Protein AF-A0A9X7T6H6-F1 (afdb_monomer)

Secondary structure (DSSP, 8-state):
---HHHHHHHHTT-EEEEEETTS-EEEEEE-S---TTS-SEEEEEEEEEETTTTEEEEEEEEEEEEEGGGEEEEEEEES--GGGTS----S---HHHHHHHHHHHH--

pLDDT: mean 72.73, std 12.91, range [46.09, 95.44]

Mean predicted aligned error: 10.37 Å

Solvent-accessible surface area (backbone atoms only — not comparable to full-atom values): 6449 Å² total; per-residue (Å²): 132,85,58,68,72,64,50,50,78,74,37,62,37,13,27,30,40,37,31,32,77,84,68,52,71,50,72,29,29,30,52,97,57,76,48,83,89,57,72,69,40,48,37,30,41,43,57,46,61,37,77,91,77,34,36,64,75,39,91,70,57,51,80,45,81,41,56,50,92,44,54,72,46,77,43,82,75,31,72,43,39,40,89,73,78,43,76,64,46,80,67,90,64,54,75,65,56,48,50,64,66,43,45,84,72,65,80,113

Structure (mmCIF, N/CA/C/O backbone):
data_AF-A0A9X7T6H6-F1
#
_entry.id   AF-A0A9X7T6H6-F1
#
loop_
_atom_site.group_PDB
_atom_site.id
_atom_site.type_symbol
_atom_site.label_atom_id
_atom_site.label_alt_id
_atom_site.label_comp_id
_atom_site.label_asym_id
_atom_site.label_entity_id
_atom_site.label_seq_id
_atom_site.pdbx_PDB_ins_code
_atom_site.Cartn_x
_atom_site.Cartn_y
_atom_site.Cartn_z
_atom_site.occupancy
_atom_site.B_iso_or_equiv
_atom_site.auth_seq_id
_atom_site.auth_comp_id
_atom_site.auth_asym_id
_atom_site.auth_atom_id
_atom_site.pdbx_PDB_model_num
ATOM 1 N N . MET A 1 1 ? -7.973 9.909 14.447 1.00 52.56 1 MET A N 1
ATOM 2 C CA . MET A 1 1 ? -8.467 9.401 13.146 1.00 52.56 1 MET A CA 1
ATOM 3 C C . MET A 1 1 ? -7.509 9.869 12.073 1.00 52.56 1 MET A C 1
ATOM 5 O O . MET A 1 1 ? -7.220 11.057 12.050 1.00 52.56 1 MET A O 1
ATOM 9 N N . ILE A 1 2 ? -7.000 8.972 11.228 1.00 56.72 2 ILE A N 1
ATOM 10 C CA . ILE A 1 2 ? -6.159 9.366 10.092 1.00 56.72 2 ILE A CA 1
ATOM 11 C C . ILE A 1 2 ? -7.072 9.925 8.999 1.00 56.72 2 ILE A C 1
ATOM 13 O O . ILE A 1 2 ? -8.074 9.301 8.642 1.00 56.72 2 ILE A O 1
ATOM 17 N N . GLU A 1 3 ? -6.762 11.112 8.485 1.00 59.03 3 GLU A N 1
ATOM 18 C CA . GLU A 1 3 ? -7.578 11.718 7.439 1.00 59.03 3 GLU A CA 1
ATOM 19 C C . GLU A 1 3 ? -7.329 11.042 6.079 1.00 59.03 3 GLU A C 1
ATOM 21 O O . GLU A 1 3 ? -6.178 10.963 5.645 1.00 59.03 3 GLU A O 1
ATOM 26 N N . PRO A 1 4 ? -8.383 10.604 5.365 1.00 55.75 4 PRO A N 1
ATOM 27 C CA . PRO A 1 4 ? -8.289 9.939 4.061 1.00 55.75 4 PRO A CA 1
ATOM 28 C C . PRO A 1 4 ? -7.425 1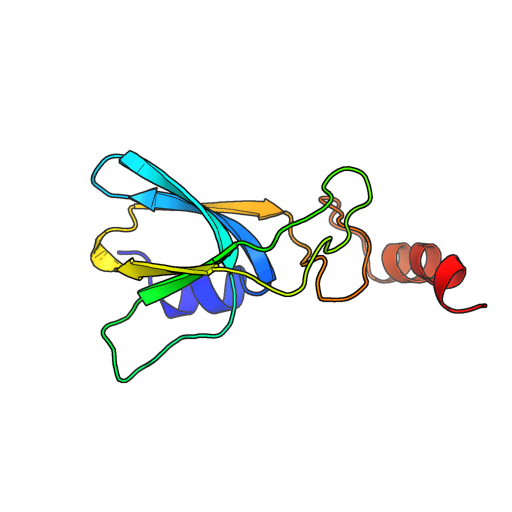0.665 3.026 1.00 55.75 4 PRO A C 1
ATOM 30 O O . PRO A 1 4 ? -6.576 10.053 2.385 1.00 55.75 4 PRO A O 1
ATOM 33 N N . GLN A 1 5 ? -7.625 11.980 2.909 1.00 55.22 5 GLN A N 1
ATOM 34 C CA . GLN A 1 5 ? -6.924 12.838 1.951 1.00 55.22 5 GLN A CA 1
ATOM 35 C C . GLN A 1 5 ? -5.426 12.932 2.273 1.00 55.22 5 GLN A C 1
ATOM 37 O O . GLN A 1 5 ? -4.607 13.104 1.374 1.00 55.22 5 GLN A O 1
ATOM 42 N N . SER A 1 6 ? -5.056 12.754 3.549 1.00 61.59 6 SER A N 1
ATOM 43 C CA . SER A 1 6 ? -3.659 12.750 3.980 1.00 61.59 6 SER A CA 1
ATOM 44 C C . SER A 1 6 ? -2.922 11.468 3.589 1.00 61.59 6 SER A C 1
ATOM 46 O O . SER A 1 6 ? -1.720 11.527 3.356 1.00 61.59 6 SER A O 1
ATOM 48 N N . ILE A 1 7 ? -3.617 10.326 3.494 1.00 66.88 7 ILE A N 1
ATOM 49 C CA . ILE A 1 7 ? -3.004 9.060 3.070 1.00 66.88 7 ILE A CA 1
ATOM 50 C C . ILE A 1 7 ? -2.814 9.071 1.552 1.00 66.88 7 ILE A C 1
ATOM 52 O O . ILE A 1 7 ? -1.727 8.764 1.073 1.00 66.88 7 ILE A O 1
ATOM 56 N N . GLU A 1 8 ? -3.841 9.471 0.801 1.00 64.38 8 GLU A N 1
ATOM 57 C CA . GLU A 1 8 ? -3.833 9.489 -0.667 1.00 64.38 8 GLU A CA 1
ATOM 58 C C . GLU A 1 8 ? -2.691 10.343 -1.230 1.00 64.38 8 GLU A C 1
ATOM 60 O O . GLU A 1 8 ? -1.814 9.824 -1.920 1.00 64.38 8 GLU A O 1
ATOM 65 N N . GLY A 1 9 ? -2.629 11.625 -0.854 1.00 66.06 9 GLY A N 1
ATOM 66 C CA . GLY A 1 9 ? -1.598 12.530 -1.368 1.00 66.06 9 GLY A CA 1
ATOM 67 C C . GLY A 1 9 ? -0.171 12.132 -0.977 1.00 66.06 9 GLY A C 1
ATOM 68 O O . GLY A 1 9 ? 0.775 12.492 -1.671 1.00 66.06 9 GLY A O 1
ATOM 69 N N . LYS A 1 10 ? 0.002 11.380 0.118 1.00 72.56 10 LYS A N 1
ATOM 70 C CA . LYS A 1 10 ? 1.326 10.970 0.612 1.00 72.56 10 LYS A CA 1
ATOM 71 C C . LYS A 1 10 ? 1.799 9.635 0.066 1.00 72.56 10 LYS A C 1
ATOM 73 O O . LYS A 1 10 ? 3.003 9.397 0.074 1.00 72.56 10 LYS A O 1
ATOM 78 N N . THR A 1 11 ? 0.878 8.765 -0.345 1.00 75.94 11 THR A N 1
ATOM 79 C CA . THR A 1 11 ? 1.206 7.367 -0.639 1.00 75.94 11 THR A CA 1
ATOM 80 C C . THR A 1 11 ? 0.943 6.954 -2.074 1.00 75.94 11 THR A C 1
ATOM 82 O O . THR A 1 11 ? 1.328 5.841 -2.408 1.00 75.94 11 THR A O 1
ATOM 85 N N . LEU A 1 12 ? 0.349 7.804 -2.923 1.00 78.50 12 LEU A N 1
ATOM 86 C CA . LEU A 1 12 ? 0.009 7.467 -4.309 1.00 78.50 12 LEU A CA 1
ATOM 87 C C . LEU A 1 12 ? 1.166 6.795 -5.068 1.00 78.50 12 LEU A C 1
ATOM 89 O O . LEU A 1 12 ? 2.266 7.340 -5.159 1.00 78.50 12 LEU A O 1
ATOM 93 N N . GLY A 1 13 ? 0.907 5.610 -5.628 1.00 76.75 13 GLY A N 1
ATOM 94 C CA . GLY A 1 13 ? 1.884 4.824 -6.383 1.00 76.75 13 GLY A CA 1
ATOM 95 C C . GLY A 1 13 ? 2.949 4.143 -5.520 1.00 76.75 13 GLY A C 1
ATOM 96 O O . GLY A 1 13 ? 3.754 3.372 -6.033 1.00 76.75 13 GLY A O 1
ATOM 97 N N . GLN A 1 14 ? 2.958 4.377 -4.211 1.00 81.00 14 GLN A N 1
ATOM 98 C CA . GLN A 1 14 ? 3.866 3.719 -3.284 1.00 81.00 14 GLN A CA 1
ATOM 99 C C . GLN A 1 14 ? 3.321 2.349 -2.894 1.00 81.00 14 GLN A C 1
ATOM 101 O O . GLN A 1 14 ? 2.106 2.141 -2.794 1.00 81.00 14 GLN A O 1
ATOM 106 N N . ARG A 1 15 ? 4.232 1.412 -2.623 1.00 84.06 15 ARG A N 1
ATOM 107 C CA . ARG A 1 15 ? 3.880 0.156 -1.969 1.00 84.06 15 ARG A CA 1
ATOM 108 C C . ARG A 1 15 ? 3.785 0.412 -0.479 1.00 84.06 15 ARG A C 1
ATOM 110 O O . ARG A 1 15 ? 4.770 0.817 0.142 1.00 84.06 15 ARG A O 1
ATOM 117 N N . VAL A 1 16 ? 2.625 0.128 0.088 1.00 86.12 16 VAL A N 1
ATOM 118 C CA . VAL A 1 16 ? 2.347 0.336 1.506 1.00 86.12 16 VAL A CA 1
ATOM 119 C C . VAL A 1 16 ? 1.949 -0.966 2.181 1.00 86.12 16 VAL A C 1
ATOM 121 O O . VAL A 1 16 ? 1.409 -1.862 1.532 1.00 86.12 16 VAL A O 1
ATOM 124 N N . ARG A 1 17 ? 2.179 -1.039 3.491 1.00 90.62 17 ARG A N 1
ATOM 125 C CA . ARG A 1 17 ? 1.515 -1.968 4.402 1.00 90.62 17 ARG A CA 1
ATOM 126 C C . ARG A 1 17 ? 0.439 -1.211 5.157 1.00 90.62 17 ARG A C 1
ATOM 128 O O . ARG A 1 17 ? 0.698 -0.153 5.721 1.00 90.62 17 ARG A O 1
ATOM 135 N N . ILE A 1 18 ? -0.767 -1.753 5.163 1.00 89.31 18 ILE A N 1
ATOM 136 C CA . ILE A 1 18 ? -1.901 -1.239 5.922 1.00 89.31 18 ILE A CA 1
ATOM 137 C C . ILE A 1 18 ? -2.192 -2.231 7.031 1.00 89.31 18 ILE A C 1
ATOM 139 O O . ILE A 1 18 ? -2.387 -3.408 6.738 1.00 89.31 18 ILE A O 1
ATOM 143 N N . THR A 1 19 ? -2.290 -1.743 8.260 1.00 92.50 19 THR A N 1
ATOM 144 C CA . THR A 1 19 ? -2.742 -2.521 9.417 1.00 92.50 19 THR A CA 1
ATOM 145 C C . THR A 1 19 ? -4.152 -2.086 9.790 1.00 92.50 19 THR A C 1
ATOM 147 O O . THR A 1 19 ? -4.475 -0.890 9.769 1.00 92.50 19 THR A O 1
ATOM 150 N N . LEU A 1 20 ? -5.009 -3.064 10.077 1.00 92.88 20 LEU A N 1
ATOM 151 C CA . LEU A 1 20 ? -6.384 -2.846 10.505 1.00 92.88 20 LEU A CA 1
ATOM 152 C C . LEU A 1 20 ? -6.543 -2.905 12.033 1.00 92.88 20 LEU A C 1
ATOM 154 O O . LEU A 1 20 ? -5.607 -3.204 12.772 1.00 92.88 20 LEU A O 1
ATOM 158 N N . ASP A 1 21 ? -7.750 -2.599 12.501 1.00 93.56 21 ASP A N 1
ATOM 159 C CA . ASP A 1 21 ? -8.183 -2.688 13.899 1.00 93.56 21 ASP A CA 1
ATOM 160 C C . ASP A 1 21 ? -8.228 -4.122 14.443 1.00 93.56 21 ASP A C 1
ATOM 162 O O . ASP A 1 21 ? -8.071 -4.321 15.643 1.00 93.56 21 ASP A O 1
ATOM 166 N N . ASP A 1 22 ? -8.387 -5.109 13.563 1.00 95.06 22 ASP A N 1
ATOM 167 C CA . ASP A 1 22 ? -8.286 -6.543 13.852 1.00 95.06 22 ASP A CA 1
ATOM 168 C C . ASP A 1 22 ? -6.866 -7.105 13.642 1.00 95.06 22 ASP A C 1
ATOM 170 O O . ASP A 1 22 ? -6.699 -8.310 13.474 1.00 95.06 22 ASP A O 1
ATOM 174 N N . GLU A 1 23 ? -5.851 -6.231 13.604 1.00 93.38 23 GLU A N 1
ATOM 175 C CA . GLU A 1 23 ? -4.431 -6.539 13.356 1.00 93.38 23 GLU A CA 1
ATOM 176 C C . GLU A 1 23 ? -4.130 -7.156 11.980 1.00 93.38 23 GLU A C 1
ATOM 178 O O . GLU A 1 23 ? -2.972 -7.415 11.642 1.00 93.38 23 GLU A O 1
ATOM 183 N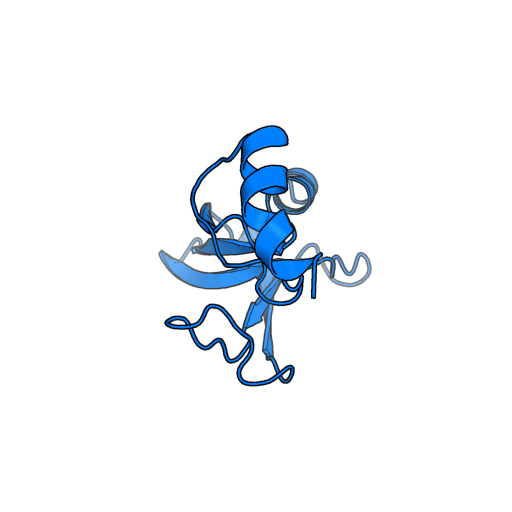 N . LYS A 1 24 ? -5.143 -7.346 11.127 1.00 95.44 24 LYS A N 1
ATOM 184 C CA . LYS A 1 24 ? -4.935 -7.864 9.781 1.00 95.44 24 LYS A CA 1
ATOM 185 C C . LYS A 1 24 ? -4.151 -6.862 8.948 1.00 95.44 24 LYS A C 1
ATOM 187 O O . LYS A 1 24 ? -4.477 -5.673 8.906 1.00 95.44 24 LYS A O 1
ATOM 192 N N . THR A 1 25 ? -3.160 -7.362 8.218 1.00 94.06 25 THR A N 1
ATOM 193 C CA . THR A 1 25 ? -2.342 -6.545 7.327 1.00 94.06 25 THR A CA 1
ATOM 194 C C . THR A 1 25 ? -2.652 -6.802 5.858 1.00 94.06 25 THR A C 1
ATOM 196 O O . THR A 1 25 ? -3.035 -7.902 5.451 1.00 94.06 25 THR A O 1
ATOM 199 N N . TYR A 1 26 ? -2.492 -5.757 5.052 1.00 90.31 26 TYR A N 1
ATOM 200 C CA . TYR A 1 26 ? -2.539 -5.826 3.598 1.00 90.31 26 TYR A CA 1
ATOM 201 C C . TYR A 1 26 ? -1.358 -5.058 3.031 1.00 90.31 26 TYR A C 1
ATOM 203 O O . TYR A 1 26 ? -1.093 -3.934 3.452 1.00 90.31 26 TYR A O 1
ATOM 211 N N . GLU A 1 27 ? -0.680 -5.639 2.050 1.00 88.50 27 GLU A N 1
ATOM 212 C CA . GLU A 1 27 ? 0.375 -4.959 1.309 1.00 88.50 27 GLU A CA 1
ATOM 213 C C . GLU A 1 27 ? -0.015 -4.818 -0.146 1.00 88.50 27 GLU A C 1
ATOM 215 O O . GLU A 1 27 ? -0.530 -5.764 -0.728 1.00 88.50 27 GLU A O 1
ATOM 220 N N . GLY A 1 28 ? 0.257 -3.662 -0.739 1.00 85.62 28 GLY A N 1
ATOM 221 C CA . GLY A 1 28 ? -0.014 -3.421 -2.148 1.00 85.62 28 GLY A CA 1
ATOM 222 C C . GLY A 1 28 ? 0.388 -2.020 -2.571 1.00 85.62 28 GLY A C 1
ATOM 223 O O . GLY A 1 28 ? 0.833 -1.214 -1.753 1.00 85.62 28 GLY A O 1
ATOM 224 N N . LEU A 1 29 ? 0.235 -1.734 -3.858 1.00 83.19 29 LEU A N 1
ATOM 225 C CA . LEU A 1 29 ? 0.445 -0.395 -4.399 1.00 83.19 29 LEU A CA 1
ATOM 226 C C . LEU A 1 29 ? -0.830 0.419 -4.215 1.00 83.19 29 LEU A C 1
ATOM 228 O O . LEU A 1 29 ? -1.917 -0.053 -4.549 1.00 83.19 29 LEU A O 1
ATOM 232 N N . THR A 1 30 ? -0.716 1.632 -3.690 1.00 81.00 30 THR A N 1
ATOM 233 C CA . THR A 1 30 ? -1.866 2.539 -3.668 1.00 81.00 30 THR A CA 1
ATOM 234 C C . THR A 1 30 ? -2.062 3.152 -5.056 1.00 81.00 30 THR A C 1
ATOM 236 O O . THR A 1 30 ? -1.099 3.417 -5.783 1.00 81.00 30 THR A O 1
ATOM 239 N N . ASP A 1 31 ? -3.312 3.394 -5.430 1.00 73.69 31 ASP A N 1
ATOM 240 C CA . ASP A 1 31 ? -3.651 4.107 -6.662 1.00 73.69 31 ASP A CA 1
ATOM 241 C C . ASP A 1 31 ? -4.867 5.013 -6.430 1.00 73.69 31 ASP A C 1
ATOM 243 O O . ASP A 1 31 ? -5.645 4.823 -5.486 1.00 73.69 31 ASP A O 1
ATOM 247 N N . ASN A 1 32 ? -5.051 5.976 -7.331 1.00 62.47 32 ASN A N 1
ATOM 248 C CA . ASN A 1 32 ? -6.135 6.950 -7.337 1.00 62.47 32 ASN A CA 1
ATOM 249 C C . ASN A 1 32 ? -7.466 6.285 -7.707 1.00 62.47 32 ASN A C 1
ATOM 251 O O . ASN A 1 32 ? -7.992 6.444 -8.805 1.00 62.47 32 ASN A O 1
ATOM 255 N N . THR A 1 33 ? -8.062 5.541 -6.783 1.00 56.59 33 THR A N 1
ATOM 256 C CA . THR A 1 33 ? -9.474 5.142 -6.892 1.00 56.59 33 THR A CA 1
ATOM 257 C C . THR A 1 33 ? -10.235 5.520 -5.631 1.00 56.59 33 THR A C 1
ATOM 259 O O . THR A 1 33 ? -10.907 4.713 -4.986 1.00 56.59 33 THR A O 1
ATOM 262 N N . PHE A 1 34 ? -10.181 6.812 -5.301 1.00 51.19 34 PHE A N 1
ATOM 263 C CA . PHE A 1 34 ? -11.114 7.422 -4.367 1.00 51.19 34 PHE A CA 1
ATOM 264 C C . PHE A 1 34 ? -12.493 7.533 -5.026 1.00 51.19 34 PHE A C 1
ATOM 266 O O . PHE A 1 34 ? -12.840 8.521 -5.670 1.00 51.19 34 PHE A O 1
ATOM 273 N N . ASN A 1 35 ? -13.316 6.494 -4.891 1.00 50.38 35 ASN A N 1
ATOM 274 C CA . ASN A 1 35 ? -14.706 6.585 -5.319 1.00 50.38 35 ASN A CA 1
ATOM 275 C C . ASN A 1 35 ? -15.525 7.289 -4.225 1.00 50.38 35 ASN A C 1
ATOM 277 O O . ASN A 1 35 ? -15.981 6.673 -3.258 1.00 50.38 35 ASN A O 1
ATOM 281 N N . SER A 1 36 ? -15.724 8.5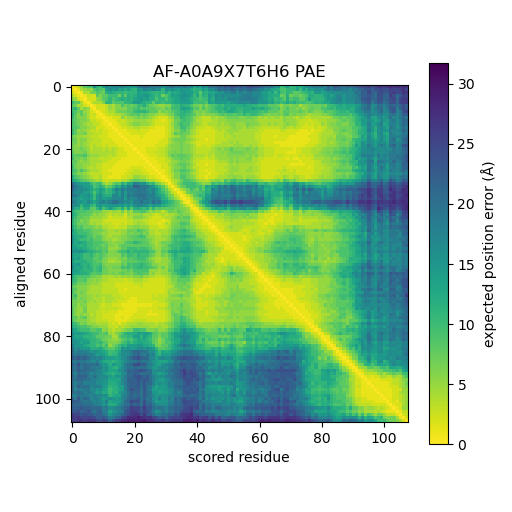96 -4.401 1.00 46.09 36 SER A N 1
ATOM 282 C CA . SER A 1 36 ? -16.538 9.454 -3.529 1.00 46.09 36 SER A CA 1
ATOM 283 C C . SER A 1 36 ? -17.994 8.986 -3.389 1.00 46.09 36 SER A C 1
ATOM 285 O O . SER A 1 36 ? -18.624 9.276 -2.373 1.00 46.09 36 SER A O 1
ATOM 287 N N . LYS A 1 37 ? -18.518 8.197 -4.340 1.00 51.72 37 LYS A N 1
ATOM 288 C CA . LYS A 1 37 ? -19.859 7.589 -4.255 1.00 51.72 37 LYS A CA 1
ATOM 289 C C . LYS A 1 37 ? -19.902 6.359 -3.342 1.00 51.72 37 LYS A C 1
ATOM 291 O O . LYS A 1 37 ? -20.971 5.986 -2.870 1.00 51.72 37 LYS A O 1
ATOM 296 N N . THR A 1 38 ? -18.763 5.731 -3.045 1.00 52.38 38 THR A N 1
ATOM 297 C CA . THR A 1 38 ? -18.687 4.516 -2.224 1.00 52.38 38 THR A CA 1
ATOM 298 C C . THR A 1 38 ? -17.793 4.733 -1.007 1.00 52.38 38 THR A C 1
ATOM 300 O O . THR A 1 38 ? -16.636 4.335 -1.018 1.00 52.38 38 THR A O 1
ATOM 303 N N . LYS A 1 39 ? -18.340 5.326 0.064 1.00 58.28 39 LYS A N 1
ATOM 304 C CA . LYS A 1 39 ? -17.820 5.253 1.449 1.00 58.28 39 LYS A CA 1
ATOM 305 C C . LYS A 1 39 ? -16.278 5.215 1.563 1.00 58.28 39 LYS A C 1
ATOM 307 O O . LYS A 1 39 ? -15.759 4.125 1.734 1.00 58.28 39 LYS A O 1
ATOM 312 N N . LYS A 1 40 ? -15.571 6.355 1.520 1.00 70.06 40 LYS A N 1
ATOM 313 C CA . LYS A 1 40 ? -14.146 6.553 1.916 1.00 70.06 40 LYS A CA 1
ATOM 314 C C . LYS A 1 40 ? -13.328 5.243 2.101 1.00 70.06 40 LYS A C 1
ATOM 316 O O . LYS A 1 40 ? -13.195 4.753 3.229 1.00 70.06 40 LYS A O 1
ATOM 321 N N . LYS A 1 41 ? -12.819 4.659 1.007 1.00 75.50 41 LYS A N 1
ATOM 322 C CA . LYS A 1 41 ? -11.989 3.435 1.015 1.00 75.50 41 LYS A CA 1
ATOM 323 C C . LYS A 1 41 ? -10.593 3.720 0.474 1.00 75.50 41 LYS A C 1
ATOM 325 O O . LYS A 1 41 ? -10.450 4.553 -0.413 1.00 75.50 41 LYS A O 1
ATOM 330 N N . LEU A 1 42 ? -9.607 2.986 0.977 1.00 75.44 42 LEU A N 1
ATOM 331 C CA . LEU A 1 42 ? -8.286 2.873 0.367 1.00 75.44 42 LEU A CA 1
ATOM 332 C C . LEU A 1 42 ? -8.302 1.689 -0.600 1.00 75.44 42 LEU A C 1
ATOM 334 O O . LEU A 1 42 ? -8.805 0.619 -0.246 1.00 75.44 42 LEU A O 1
ATOM 338 N N . VAL A 1 43 ? -7.798 1.895 -1.813 1.00 79.56 43 VAL A N 1
ATOM 339 C CA . VAL A 1 43 ? -7.674 0.838 -2.817 1.00 79.56 43 VAL A CA 1
ATOM 340 C C . VAL A 1 43 ? -6.214 0.437 -2.921 1.00 79.56 43 VAL A C 1
ATOM 342 O O . VAL A 1 43 ? -5.353 1.283 -3.161 1.00 79.56 43 VAL A O 1
ATOM 345 N N . LEU A 1 44 ? -5.952 -0.853 -2.727 1.00 83.44 44 LEU A N 1
ATOM 346 C CA . LEU A 1 44 ? -4.664 -1.456 -3.034 1.00 83.44 44 LEU A CA 1
ATOM 347 C C . LEU A 1 44 ? -4.758 -2.252 -4.328 1.00 83.44 44 LEU A C 1
ATOM 349 O O . LEU A 1 44 ? -5.663 -3.071 -4.489 1.00 83.44 44 LEU A O 1
ATOM 353 N N . PHE A 1 45 ? -3.782 -2.045 -5.200 1.00 80.81 45 PHE A N 1
ATOM 354 C CA . PHE A 1 45 ? -3.556 -2.835 -6.395 1.00 80.81 45 PHE A CA 1
ATOM 355 C C . PHE A 1 45 ? -2.488 -3.876 -6.102 1.00 80.81 45 PHE A C 1
ATOM 357 O O . PHE A 1 45 ? -1.367 -3.550 -5.695 1.00 80.81 45 PHE A O 1
ATOM 364 N N . LEU A 1 46 ? -2.848 -5.134 -6.327 1.00 82.00 46 LEU A N 1
ATOM 365 C CA . LEU A 1 46 ? -1.913 -6.247 -6.322 1.00 82.00 46 LEU A CA 1
ATOM 366 C C . LEU A 1 46 ? -1.655 -6.641 -7.765 1.00 82.00 46 LEU A C 1
ATOM 368 O O . LEU A 1 46 ? -2.496 -7.281 -8.397 1.00 82.00 46 LEU A O 1
ATOM 372 N N . TYR A 1 47 ? -0.511 -6.215 -8.281 1.00 76.06 47 TYR A N 1
ATOM 373 C CA . TYR A 1 47 ? -0.008 -6.676 -9.565 1.00 76.06 47 TYR A CA 1
ATOM 374 C C . TYR A 1 47 ? 0.873 -7.906 -9.367 1.00 76.06 47 TYR A C 1
ATOM 376 O O . TYR A 1 47 ? 1.507 -8.062 -8.322 1.00 76.06 47 TYR A O 1
ATOM 384 N N . ASP A 1 48 ? 0.953 -8.741 -10.398 1.00 76.50 48 ASP A N 1
ATOM 385 C CA . ASP A 1 48 ? 2.008 -9.744 -10.484 1.00 76.50 48 ASP A CA 1
ATOM 386 C C . ASP A 1 48 ? 3.322 -9.035 -10.845 1.00 76.50 48 ASP A C 1
ATOM 388 O O . ASP A 1 48 ? 3.527 -8.598 -11.983 1.00 76.50 48 ASP A O 1
ATOM 392 N N . ILE A 1 49 ? 4.176 -8.837 -9.840 1.00 76.81 49 ILE A N 1
ATOM 393 C CA . ILE A 1 49 ? 5.447 -8.120 -9.957 1.00 76.81 49 ILE A CA 1
ATOM 394 C C . ILE A 1 49 ? 6.586 -9.131 -9.888 1.00 76.81 49 ILE A C 1
ATOM 396 O O . ILE A 1 49 ? 6.661 -9.974 -8.996 1.00 76.81 49 ILE A O 1
ATOM 400 N N . ASP A 1 50 ? 7.519 -8.999 -10.820 1.00 74.62 50 ASP A N 1
ATOM 401 C CA . ASP A 1 50 ? 8.818 -9.632 -10.726 1.00 74.62 50 ASP A CA 1
ATOM 402 C C . ASP A 1 50 ? 9.705 -8.796 -9.803 1.00 74.62 50 ASP A C 1
ATOM 404 O O . ASP A 1 50 ? 10.358 -7.857 -10.253 1.00 74.62 50 ASP A O 1
ATOM 408 N N . GLU A 1 51 ? 9.686 -9.099 -8.507 1.00 72.12 51 GLU A N 1
ATOM 409 C CA . GLU A 1 51 ? 10.438 -8.351 -7.485 1.00 72.12 51 GLU A CA 1
ATOM 410 C C . GLU A 1 51 ? 11.952 -8.354 -7.737 1.00 72.12 51 GLU A C 1
ATOM 412 O O . GLU A 1 51 ? 12.643 -7.415 -7.355 1.00 72.12 51 GLU A O 1
ATOM 417 N N . GLU A 1 52 ? 12.478 -9.389 -8.398 1.00 7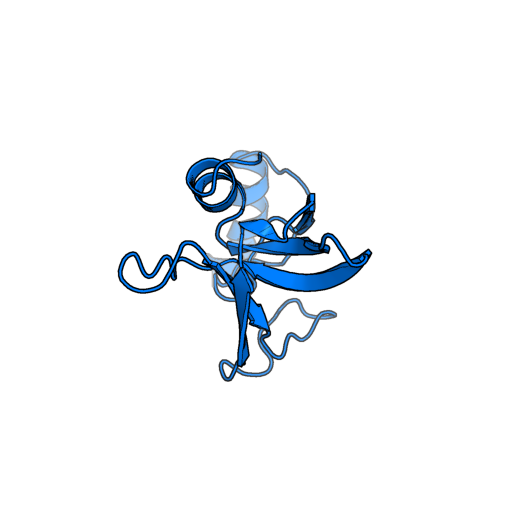2.88 52 GLU A N 1
ATOM 418 C CA . GLU A 1 52 ? 13.902 -9.486 -8.733 1.00 72.88 52 GLU A CA 1
ATOM 419 C C . GLU A 1 52 ? 14.301 -8.437 -9.780 1.00 72.88 52 GLU A C 1
ATOM 421 O O . GLU A 1 52 ? 15.314 -7.749 -9.648 1.00 72.88 52 GLU A O 1
ATOM 426 N N . HIS A 1 53 ? 13.465 -8.271 -10.806 1.00 70.56 53 HIS A N 1
ATOM 427 C CA . HIS A 1 53 ? 13.739 -7.394 -11.946 1.00 70.56 53 HIS A CA 1
ATOM 428 C C . HIS A 1 53 ? 12.965 -6.076 -11.900 1.00 70.56 53 HIS A C 1
ATOM 430 O O . HIS A 1 53 ? 13.093 -5.254 -12.808 1.00 70.56 53 HIS A O 1
ATOM 436 N N . ASN A 1 54 ? 12.170 -5.865 -10.852 1.00 65.44 54 ASN A N 1
ATOM 437 C CA . ASN A 1 54 ? 11.368 -4.672 -10.620 1.00 65.44 54 ASN A CA 1
ATOM 438 C C . ASN A 1 54 ? 10.461 -4.305 -11.803 1.00 65.44 54 ASN A C 1
ATOM 440 O O . ASN A 1 54 ? 10.340 -3.138 -12.174 1.00 65.44 54 ASN A O 1
ATOM 444 N N . LYS A 1 55 ? 9.833 -5.317 -12.406 1.00 70.19 55 LYS A N 1
ATOM 445 C CA . LYS A 1 55 ? 8.959 -5.175 -13.577 1.00 70.19 55 LYS A CA 1
ATOM 446 C C . LYS A 1 55 ? 7.626 -5.870 -13.339 1.00 70.19 55 LYS A C 1
ATOM 448 O O . LYS A 1 55 ? 7.543 -6.826 -12.575 1.00 70.19 55 LYS A O 1
ATOM 453 N N . LEU A 1 56 ? 6.585 -5.415 -14.024 1.00 73.56 56 LEU A N 1
ATOM 454 C CA . LEU A 1 56 ? 5.325 -6.150 -14.073 1.00 73.56 56 LEU A CA 1
ATOM 455 C C . LEU A 1 56 ? 5.545 -7.455 -14.853 1.00 73.56 56 LEU A C 1
ATOM 457 O O . LEU A 1 56 ? 6.050 -7.424 -15.975 1.00 73.56 56 LEU A O 1
ATOM 461 N N . ARG A 1 57 ? 5.165 -8.596 -14.268 1.00 76.50 57 ARG A N 1
ATOM 462 C CA . ARG A 1 57 ? 4.995 -9.859 -15.010 1.00 76.50 57 ARG A CA 1
ATOM 463 C C . ARG A 1 57 ? 3.698 -9.834 -15.810 1.00 76.50 57 ARG A C 1
ATOM 465 O O . ARG A 1 57 ? 3.625 -10.418 -16.885 1.00 76.50 57 ARG A O 1
ATOM 472 N N . SER A 1 58 ? 2.696 -9.127 -15.289 1.00 76.88 58 SER A N 1
ATOM 473 C CA . SER A 1 58 ? 1.390 -8.934 -15.908 1.00 76.88 58 SER A CA 1
ATOM 474 C C . SER A 1 58 ? 0.779 -7.607 -15.452 1.00 76.88 58 SER A C 1
ATOM 476 O O . SER A 1 58 ? 0.964 -7.180 -14.313 1.00 76.88 58 SER A O 1
ATOM 478 N N . ASP A 1 59 ? 0.023 -6.961 -16.338 1.00 70.50 59 ASP A N 1
ATOM 479 C CA . ASP A 1 59 ? -0.808 -5.793 -16.024 1.00 70.50 59 ASP A CA 1
ATOM 480 C C . ASP A 1 59 ? -2.161 -6.183 -15.398 1.00 70.50 59 ASP A C 1
ATOM 482 O O . ASP A 1 59 ? -2.872 -5.329 -14.863 1.00 70.50 59 ASP A O 1
ATOM 486 N N . LYS A 1 60 ? -2.499 -7.481 -15.411 1.00 77.06 60 LYS A N 1
ATOM 487 C CA . LYS A 1 60 ? -3.641 -8.038 -14.681 1.00 77.06 60 LYS A CA 1
ATOM 488 C C . LYS A 1 60 ? -3.354 -7.981 -13.184 1.00 77.06 60 LYS A C 1
ATOM 490 O O . LYS A 1 60 ? -2.456 -8.665 -12.697 1.00 77.06 60 LYS A O 1
ATOM 495 N N . GLY A 1 61 ? -4.141 -7.185 -12.470 1.00 77.38 61 GLY A N 1
ATOM 496 C CA . GLY A 1 61 ? -4.090 -7.070 -11.018 1.00 77.38 61 GLY A CA 1
ATOM 497 C C . GLY A 1 61 ? -5.461 -7.244 -10.378 1.00 77.38 61 GLY A C 1
ATOM 498 O O . GLY A 1 61 ? -6.492 -7.219 -11.054 1.00 77.38 61 GLY A O 1
ATOM 499 N N . ILE A 1 62 ? -5.465 -7.416 -9.059 1.00 83.00 62 ILE A N 1
ATOM 500 C CA . ILE A 1 62 ? -6.685 -7.410 -8.247 1.00 83.00 62 ILE A CA 1
ATOM 501 C C . ILE A 1 62 ? -6.726 -6.174 -7.354 1.00 83.00 62 ILE A C 1
ATOM 503 O O . ILE A 1 62 ? -5.695 -5.706 -6.866 1.00 83.00 62 ILE A O 1
ATOM 507 N N . ASN A 1 63 ? -7.940 -5.680 -7.116 1.00 84.56 63 ASN A N 1
ATOM 508 C CA . ASN A 1 63 ? -8.181 -4.509 -6.282 1.00 84.56 63 ASN A CA 1
ATOM 509 C C . ASN A 1 63 ? -8.704 -4.944 -4.918 1.00 84.56 63 ASN A C 1
ATOM 511 O O . ASN A 1 63 ? -9.711 -5.651 -4.828 1.00 84.56 63 ASN A O 1
ATOM 515 N N . ILE A 1 64 ? -8.065 -4.469 -3.853 1.00 85.94 64 ILE A N 1
ATOM 516 C CA . ILE A 1 64 ? -8.534 -4.652 -2.480 1.00 85.94 64 ILE A CA 1
ATOM 517 C C . ILE A 1 64 ? -9.100 -3.331 -1.978 1.00 85.94 64 ILE A C 1
ATOM 519 O O . ILE A 1 64 ? -8.418 -2.311 -1.969 1.00 85.94 64 ILE A O 1
ATOM 523 N N . PHE A 1 65 ? -10.351 -3.365 -1.523 1.00 85.62 65 PHE A N 1
ATOM 524 C CA . PHE A 1 65 ? -11.061 -2.200 -1.004 1.00 85.62 65 PHE A CA 1
ATOM 525 C C . PHE A 1 65 ? -11.096 -2.220 0.523 1.00 85.62 65 PHE A C 1
ATOM 527 O O . PHE A 1 65 ? -11.874 -2.965 1.122 1.00 85.62 65 PHE A O 1
ATOM 534 N N . ILE A 1 66 ? -10.312 -1.352 1.156 1.00 84.00 66 ILE A N 1
ATOM 535 C CA . ILE A 1 66 ? -10.168 -1.302 2.612 1.00 84.00 66 ILE A CA 1
ATOM 536 C C . ILE A 1 66 ? -10.972 -0.123 3.178 1.00 84.00 66 ILE A C 1
ATOM 538 O O . ILE A 1 66 ? -10.729 1.026 2.800 1.00 84.00 66 ILE A O 1
ATOM 542 N N . PRO A 1 67 ? -11.940 -0.355 4.087 1.00 85.75 67 PRO A N 1
ATOM 543 C CA . PRO A 1 67 ? -12.652 0.731 4.752 1.00 85.75 67 PRO A CA 1
ATOM 544 C C . PRO A 1 67 ? -11.701 1.549 5.631 1.00 85.75 67 PRO A C 1
ATOM 546 O O . PRO A 1 67 ? -11.136 1.013 6.580 1.00 85.75 67 PRO A O 1
ATOM 549 N N . LEU A 1 68 ? -11.591 2.859 5.392 1.00 80.88 68 LEU A N 1
ATOM 550 C CA . LEU A 1 68 ? -10.641 3.705 6.130 1.00 80.88 68 LEU A CA 1
ATOM 551 C C . LEU A 1 68 ? -10.898 3.755 7.638 1.00 80.88 68 LEU A C 1
ATOM 553 O O . LEU A 1 68 ? -9.962 3.900 8.411 1.00 80.88 68 LEU A O 1
ATOM 557 N N . LYS A 1 69 ? -12.150 3.565 8.071 1.00 84.44 69 LYS A N 1
ATOM 558 C CA . LYS A 1 69 ? -12.502 3.498 9.499 1.00 84.44 69 LYS A CA 1
ATOM 559 C C . LYS A 1 69 ? -11.837 2.341 10.255 1.00 84.44 69 LYS A C 1
ATOM 561 O O . LYS A 1 69 ? -11.806 2.387 11.474 1.00 84.44 69 LYS A O 1
ATOM 566 N N . LYS A 1 70 ? -11.389 1.306 9.536 1.00 88.12 70 LYS A N 1
ATOM 567 C CA . LYS A 1 70 ? -10.699 0.147 10.106 1.00 88.12 70 LYS A CA 1
ATOM 568 C C . LYS A 1 70 ? -9.183 0.311 10.109 1.00 88.12 70 LYS A C 1
ATOM 570 O O . LYS A 1 70 ? -8.506 -0.505 10.706 1.00 88.12 70 LYS A O 1
ATOM 575 N N . VAL A 1 71 ? -8.644 1.304 9.402 1.00 87.00 71 VAL A N 1
ATOM 576 C CA . VAL A 1 71 ? -7.196 1.470 9.251 1.00 87.00 71 VAL A CA 1
ATOM 577 C C . VAL A 1 71 ? -6.627 2.099 10.516 1.00 87.00 71 VAL A C 1
ATOM 579 O O . VAL A 1 71 ? -7.001 3.215 10.880 1.00 87.00 71 VAL A O 1
ATOM 582 N N . THR A 1 72 ? -5.709 1.388 11.159 1.00 90.25 72 THR A N 1
ATOM 583 C CA . THR A 1 72 ? -4.981 1.850 12.347 1.00 90.25 72 THR A CA 1
ATOM 584 C C . THR A 1 72 ? -3.604 2.388 11.982 1.00 90.25 72 THR A C 1
ATOM 586 O O . THR A 1 72 ? -3.149 3.350 12.598 1.00 90.25 72 THR A O 1
ATOM 589 N N . GLN A 1 73 ? -2.971 1.835 10.941 1.00 89.31 73 GLN A N 1
ATOM 590 C CA . GLN A 1 73 ? -1.631 2.226 10.512 1.00 89.31 73 GLN A CA 1
ATOM 591 C C . GLN A 1 73 ? -1.444 2.080 8.998 1.00 89.31 73 GLN A C 1
ATOM 593 O O . GLN A 1 73 ? -2.010 1.184 8.368 1.00 89.31 73 GLN A O 1
ATOM 598 N N . VAL A 1 74 ? -0.622 2.963 8.424 1.00 86.75 74 VAL A N 1
ATOM 599 C CA . VAL A 1 74 ? -0.135 2.878 7.043 1.00 86.75 74 VAL A CA 1
ATOM 600 C C . VAL A 1 74 ? 1.371 3.116 7.054 1.00 86.75 74 VAL A C 1
ATOM 602 O O . VAL A 1 74 ? 1.827 4.148 7.543 1.00 86.75 74 VAL A O 1
ATOM 605 N N . GLU A 1 75 ? 2.134 2.173 6.514 1.00 87.50 75 GLU A N 1
ATOM 606 C CA . GLU A 1 75 ? 3.593 2.232 6.415 1.00 87.50 75 GLU A CA 1
ATOM 607 C C . GLU A 1 75 ? 4.011 2.178 4.947 1.00 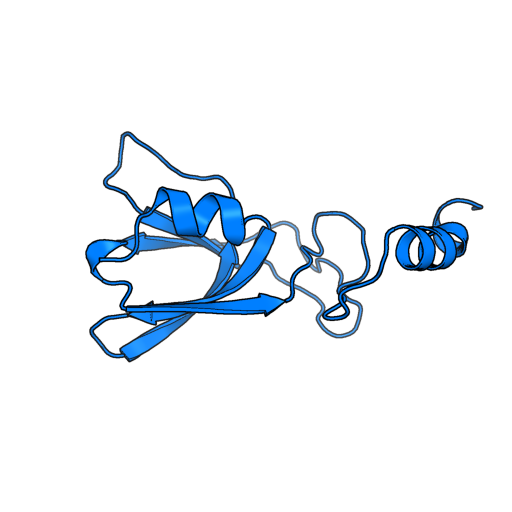87.50 75 GLU A C 1
ATOM 609 O O . GLU A 1 75 ? 3.612 1.264 4.224 1.00 87.50 75 GLU A O 1
ATOM 614 N N . THR A 1 76 ? 4.841 3.115 4.490 1.00 82.69 76 THR A N 1
ATOM 615 C CA . THR A 1 76 ? 5.438 3.022 3.153 1.00 82.69 76 THR A CA 1
ATOM 616 C C . THR A 1 76 ? 6.595 2.028 3.175 1.00 82.69 76 THR A C 1
ATOM 618 O O . THR A 1 76 ? 7.587 2.233 3.869 1.00 82.69 76 THR A O 1
ATOM 621 N N . ILE A 1 77 ? 6.482 0.962 2.380 1.00 81.06 77 ILE A N 1
ATOM 622 C CA . ILE A 1 77 ? 7.530 -0.052 2.208 1.00 81.06 77 ILE A CA 1
ATOM 623 C C . ILE A 1 77 ? 8.431 0.303 1.018 1.00 81.06 77 ILE A C 1
ATOM 625 O O . ILE A 1 77 ? 9.644 0.084 1.072 1.00 81.06 77 ILE A O 1
ATOM 629 N N . ARG A 1 78 ? 7.848 0.844 -0.065 1.00 75.62 78 ARG A N 1
ATOM 630 C CA . ARG A 1 78 ? 8.586 1.320 -1.248 1.00 75.62 78 ARG A CA 1
ATOM 631 C C . ARG A 1 78 ? 7.947 2.564 -1.856 1.00 75.62 78 ARG A C 1
ATOM 633 O O . ARG A 1 78 ? 6.730 2.625 -1.982 1.00 75.62 78 ARG A O 1
ATOM 640 N N . PHE A 1 79 ? 8.771 3.502 -2.319 1.00 70.31 79 PHE A N 1
ATOM 641 C CA . PHE A 1 79 ? 8.316 4.788 -2.867 1.00 70.31 79 PHE A CA 1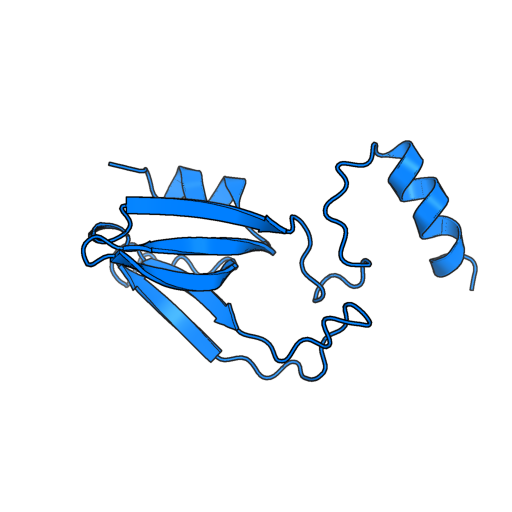
ATOM 642 C C . PHE A 1 79 ? 8.020 4.780 -4.374 1.00 70.31 79 PHE A C 1
ATOM 644 O O . PHE A 1 79 ? 7.549 5.780 -4.905 1.00 70.31 79 PHE A O 1
ATOM 651 N N . SER A 1 80 ? 8.303 3.680 -5.075 1.00 66.00 80 SER A N 1
ATOM 652 C CA . SER A 1 80 ? 8.193 3.593 -6.537 1.00 66.00 80 SER A CA 1
ATOM 653 C C . SER A 1 80 ? 7.164 2.552 -6.979 1.00 66.00 80 SER A C 1
ATOM 655 O O . SER A 1 80 ? 7.050 1.480 -6.383 1.00 66.00 80 SER A O 1
ATOM 657 N N . ASN A 1 81 ? 6.435 2.877 -8.051 1.00 69.12 81 ASN A N 1
ATOM 658 C CA . ASN A 1 81 ? 5.509 1.978 -8.734 1.00 69.12 81 ASN A CA 1
ATOM 659 C C . ASN A 1 81 ? 6.204 1.379 -9.970 1.00 69.12 81 ASN A C 1
ATOM 661 O O . ASN A 1 81 ? 6.572 2.150 -10.864 1.00 69.12 81 ASN A O 1
ATOM 665 N N . PRO A 1 82 ? 6.331 0.045 -10.105 1.00 62.94 82 PRO A N 1
ATOM 666 C CA . PRO A 1 82 ? 6.945 -0.548 -11.293 1.00 62.94 82 PRO A CA 1
ATOM 667 C C . PRO A 1 82 ? 6.156 -0.246 -12.582 1.00 62.94 82 PRO A C 1
ATOM 669 O O . PRO A 1 82 ? 6.723 -0.274 -13.672 1.00 62.94 82 PRO A O 1
ATOM 672 N N . ARG A 1 83 ? 4.862 0.113 -12.481 1.00 62.88 83 ARG A N 1
ATOM 673 C CA . ARG A 1 83 ? 4.034 0.560 -13.617 1.00 62.88 83 ARG A CA 1
ATOM 674 C C . ARG A 1 83 ? 4.583 1.813 -14.305 1.00 62.88 83 ARG A C 1
ATOM 676 O O . ARG A 1 83 ? 4.291 2.038 -15.474 1.00 62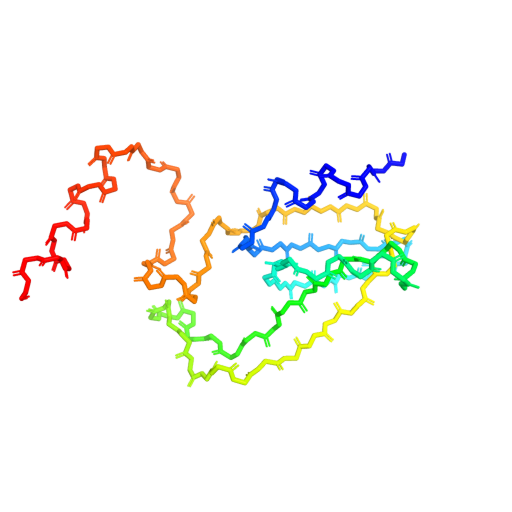.88 83 ARG A O 1
ATOM 683 N N . TRP A 1 84 ? 5.357 2.642 -13.608 1.00 65.75 84 TRP A N 1
ATOM 684 C CA . TRP A 1 84 ? 5.856 3.912 -14.146 1.00 65.75 84 TRP A CA 1
ATOM 685 C C . TRP A 1 84 ? 7.203 3.782 -14.872 1.00 65.75 84 TRP A C 1
ATOM 687 O O . TRP A 1 84 ? 7.852 4.787 -15.150 1.00 65.75 84 TRP A O 1
ATOM 697 N N . GLY A 1 85 ? 7.644 2.554 -15.177 1.00 56.56 85 GLY A N 1
ATOM 698 C CA . GLY A 1 85 ? 8.826 2.292 -16.008 1.00 56.56 85 GLY A CA 1
ATOM 699 C C . GLY A 1 85 ? 10.164 2.678 -15.369 1.00 56.56 85 GLY A C 1
ATOM 700 O O . GLY A 1 85 ? 11.206 2.576 -16.012 1.00 56.56 85 GLY A O 1
ATOM 701 N N . SER A 1 86 ? 10.155 3.109 -14.107 1.00 57.84 86 SER A N 1
ATOM 702 C CA . SER A 1 86 ? 11.361 3.403 -13.337 1.00 57.84 86 SER A CA 1
ATOM 703 C C . SER A 1 86 ? 11.743 2.196 -12.472 1.00 57.84 86 SER A C 1
ATOM 705 O O . SER A 1 86 ? 10.853 1.570 -11.896 1.00 57.84 86 SER A O 1
ATOM 707 N N . PRO A 1 87 ? 13.044 1.871 -12.336 1.00 55.25 87 PRO A N 1
ATOM 708 C CA . PRO A 1 87 ? 13.512 0.851 -11.401 1.00 55.25 87 PRO A CA 1
ATOM 709 C C . PRO A 1 87 ? 12.969 1.096 -9.992 1.00 55.25 87 PRO A C 1
ATOM 711 O O . PRO A 1 87 ? 13.001 2.234 -9.514 1.00 55.25 87 PRO A O 1
ATOM 714 N N . LEU A 1 88 ? 12.507 0.037 -9.319 1.00 55.97 88 LEU A N 1
ATOM 715 C CA . LEU A 1 88 ? 12.090 0.153 -7.926 1.00 55.97 88 LEU A CA 1
ATOM 716 C C . LEU A 1 88 ? 13.299 0.536 -7.069 1.00 55.97 88 LEU A C 1
ATOM 718 O O . LEU A 1 88 ? 14.257 -0.226 -6.940 1.00 55.97 88 LEU A O 1
ATOM 722 N N . THR A 1 89 ? 13.255 1.719 -6.468 1.00 53.75 89 THR A N 1
ATOM 723 C CA . THR A 1 89 ? 14.259 2.172 -5.507 1.00 53.75 89 THR A CA 1
ATOM 724 C C . THR A 1 89 ? 13.587 2.585 -4.202 1.00 53.75 89 THR A C 1
ATOM 726 O O . THR A 1 89 ? 12.561 3.267 -4.195 1.00 53.75 89 THR A O 1
ATOM 729 N N . ASN A 1 90 ? 14.173 2.133 -3.089 1.00 53.91 90 ASN A N 1
ATOM 730 C CA . ASN A 1 90 ? 13.889 2.638 -1.740 1.00 53.91 90 ASN A CA 1
ATOM 731 C C . ASN A 1 90 ? 14.834 3.787 -1.361 1.00 53.91 90 ASN A C 1
ATOM 733 O O . ASN A 1 90 ? 14.774 4.282 -0.239 1.00 53.91 90 ASN A O 1
ATOM 737 N N . LYS A 1 91 ? 15.736 4.187 -2.264 1.00 54.19 91 LYS A N 1
ATOM 738 C CA . LYS A 1 91 ? 16.606 5.336 -2.047 1.00 54.19 91 LYS A CA 1
ATOM 739 C C . LYS A 1 91 ? 15.821 6.592 -2.387 1.00 54.19 91 LYS A C 1
ATOM 741 O O . LYS A 1 91 ? 15.360 6.740 -3.517 1.00 54.19 91 LYS A O 1
ATOM 746 N N . PHE A 1 92 ? 15.700 7.480 -1.408 1.00 53.06 92 PHE A N 1
ATOM 747 C CA . PHE A 1 92 ? 15.512 8.890 -1.703 1.00 53.06 92 PHE A CA 1
ATOM 748 C C . PHE A 1 92 ? 16.755 9.330 -2.461 1.00 53.06 92 PHE A C 1
ATOM 750 O O . PHE A 1 92 ? 17.850 9.324 -1.907 1.00 53.06 92 PHE A O 1
ATOM 757 N N . GLU A 1 93 ? 16.582 9.604 -3.743 1.00 56.94 93 GLU A N 1
ATOM 758 C CA . GLU A 1 93 ? 17.625 10.162 -4.583 1.00 56.94 93 GLU A CA 1
ATOM 759 C C . GLU A 1 93 ? 17.207 11.588 -4.942 1.00 56.94 93 GLU A C 1
ATOM 761 O O . GLU A 1 93 ? 16.028 11.886 -5.160 1.00 56.94 93 GLU A O 1
ATOM 766 N N . THR A 1 94 ? 18.176 12.490 -4.925 1.00 63.53 94 THR A N 1
ATOM 767 C CA . THR A 1 94 ? 18.034 13.852 -5.430 1.00 63.53 94 THR A CA 1
ATOM 768 C C . THR A 1 94 ? 17.697 13.830 -6.924 1.00 63.53 94 THR A C 1
ATOM 770 O O . THR A 1 94 ? 17.899 12.830 -7.620 1.00 63.53 94 THR A O 1
ATOM 773 N N . VAL A 1 95 ? 17.177 14.944 -7.448 1.00 57.81 95 VAL A N 1
ATOM 774 C CA . VAL A 1 95 ? 16.839 15.060 -8.878 1.00 57.81 95 VAL A CA 1
ATOM 775 C C . VAL A 1 95 ? 18.070 14.799 -9.754 1.00 57.81 95 VAL A C 1
ATOM 777 O O . VAL A 1 95 ? 17.962 14.162 -10.801 1.00 57.81 95 VAL A O 1
ATOM 780 N N . GLU A 1 96 ? 19.245 15.244 -9.318 1.00 75.06 96 GLU A N 1
ATOM 781 C CA . GLU A 1 96 ? 20.532 15.025 -9.975 1.00 75.06 96 GLU A CA 1
ATOM 782 C C . GLU A 1 96 ? 20.916 13.539 -10.009 1.00 75.06 96 GLU A C 1
ATOM 784 O O . GLU A 1 96 ? 21.256 13.020 -11.073 1.00 75.06 96 GLU A O 1
ATOM 789 N N . GLU A 1 97 ? 20.795 12.829 -8.884 1.00 71.81 97 GLU A N 1
ATOM 790 C CA . GLU A 1 97 ? 21.071 11.387 -8.806 1.00 71.81 97 GLU A CA 1
ATOM 791 C C . GLU A 1 97 ? 20.113 10.572 -9.689 1.00 71.81 97 GLU A C 1
ATOM 793 O O . GLU A 1 97 ? 20.554 9.675 -10.417 1.00 71.81 97 GLU A O 1
ATOM 798 N N . TRP A 1 98 ? 18.821 10.929 -9.706 1.00 71.94 98 TRP A N 1
ATOM 799 C CA . TRP A 1 98 ? 17.842 10.325 -10.615 1.00 71.94 98 TRP A CA 1
ATOM 800 C C . TRP A 1 98 ? 1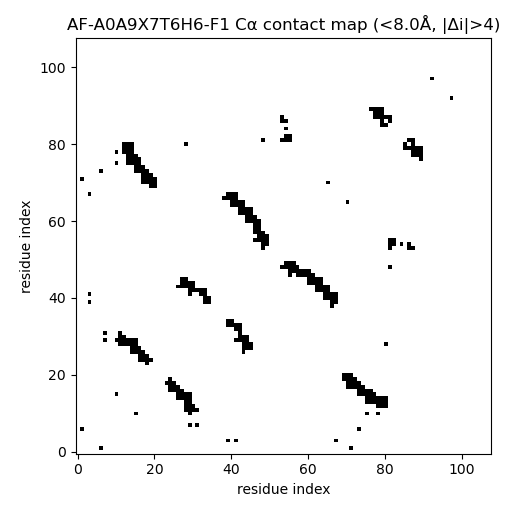8.228 10.557 -12.079 1.00 71.94 98 TRP A C 1
ATOM 802 O O . TRP A 1 98 ? 18.234 9.615 -12.874 1.00 71.94 98 TRP A O 1
ATOM 812 N N . ARG A 1 99 ? 18.587 11.796 -12.449 1.00 71.19 99 ARG A N 1
ATOM 813 C CA . ARG A 1 99 ? 18.969 12.157 -13.825 1.00 71.19 99 ARG A CA 1
ATOM 814 C C . ARG A 1 99 ? 20.173 11.352 -14.299 1.00 71.19 99 ARG A C 1
ATOM 816 O O . ARG A 1 99 ? 20.108 10.762 -15.375 1.00 71.19 99 ARG A O 1
ATOM 823 N N . GLU A 1 100 ? 21.231 11.269 -13.495 1.00 79.62 100 GLU A N 1
ATOM 824 C CA . GLU A 1 100 ? 22.418 10.470 -13.829 1.00 79.62 100 GLU A CA 1
ATOM 825 C C . GLU A 1 100 ? 22.087 8.980 -13.971 1.00 79.62 100 GLU A C 1
ATOM 827 O O . GLU A 1 100 ? 22.510 8.327 -14.927 1.00 79.62 100 GLU A O 1
ATOM 832 N N . ARG A 1 101 ? 21.259 8.432 -13.073 1.00 75.44 101 ARG A N 1
ATOM 833 C CA . ARG A 1 101 ? 20.823 7.033 -13.149 1.00 75.44 101 ARG A CA 1
ATOM 834 C C . ARG A 1 101 ? 19.971 6.750 -14.384 1.00 75.44 101 ARG A C 1
ATOM 836 O O . ARG A 1 101 ? 20.032 5.631 -14.899 1.00 75.44 101 ARG A O 1
ATOM 843 N N . MET A 1 102 ? 19.162 7.711 -14.829 1.00 69.50 102 MET A N 1
ATOM 844 C CA . MET A 1 102 ? 18.236 7.544 -15.949 1.00 69.50 102 MET A CA 1
ATOM 845 C C . MET A 1 102 ? 18.870 7.762 -17.325 1.00 69.50 102 MET A C 1
ATOM 847 O O . MET A 1 102 ? 18.359 7.189 -18.286 1.00 69.50 102 MET A O 1
ATOM 851 N N . LYS A 1 103 ? 20.009 8.467 -17.436 1.00 79.69 103 LYS A N 1
ATOM 852 C CA . LYS A 1 103 ? 20.761 8.621 -18.705 1.00 79.69 103 LYS A CA 1
ATOM 853 C C . LYS A 1 103 ? 20.958 7.294 -19.445 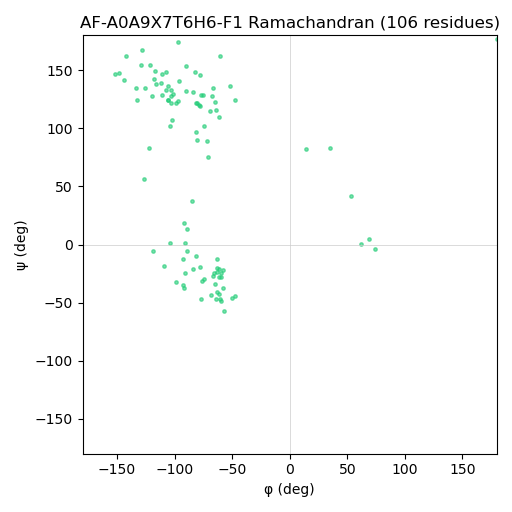1.00 79.69 103 LYS A C 1
ATOM 855 O O . LYS A 1 103 ? 20.655 7.190 -20.627 1.00 79.69 103 LYS A O 1
ATOM 860 N N . LYS A 1 104 ? 21.324 6.228 -18.722 1.00 67.50 104 LYS A N 1
ATOM 861 C CA . LYS A 1 104 ? 21.549 4.879 -19.287 1.00 67.50 104 LYS A CA 1
ATOM 862 C C . LYS A 1 104 ? 20.312 4.209 -19.912 1.00 67.50 104 LYS A C 1
ATOM 864 O O . LYS A 1 104 ? 20.447 3.164 -20.546 1.00 67.50 104 LYS A O 1
ATOM 869 N N . TYR A 1 105 ? 19.117 4.749 -19.673 1.00 58.69 105 TYR A N 1
ATOM 870 C CA . TYR A 1 105 ? 17.853 4.263 -20.233 1.00 58.69 105 TYR A CA 1
ATOM 871 C C . TYR A 1 105 ? 17.264 5.208 -21.287 1.00 58.69 105 TYR A C 1
ATOM 873 O O . TYR A 1 105 ? 16.398 4.773 -22.039 1.00 58.69 105 TYR A O 1
ATOM 881 N N . ILE A 1 106 ? 17.700 6.472 -21.320 1.00 59.34 106 ILE A N 1
ATOM 882 C CA . ILE A 1 106 ? 17.205 7.504 -22.243 1.00 59.34 106 ILE A CA 1
ATOM 883 C C . ILE A 1 106 ? 18.071 7.565 -23.509 1.00 59.34 106 ILE A C 1
ATOM 885 O O . ILE A 1 106 ? 17.529 7.755 -24.590 1.00 59.34 106 ILE A O 1
ATOM 889 N N . ASP A 1 107 ? 19.382 7.329 -23.400 1.00 55.78 107 ASP A N 1
ATOM 890 C CA . ASP A 1 107 ? 20.322 7.389 -24.532 1.00 55.78 107 ASP A CA 1
ATOM 891 C C . ASP A 1 107 ? 20.392 6.075 -25.349 1.00 55.78 107 ASP A C 1
ATOM 893 O O . ASP A 1 107 ? 21.470 5.663 -25.782 1.00 55.78 107 ASP A O 1
ATOM 897 N N . LYS A 1 108 ? 19.262 5.377 -25.537 1.00 46.19 108 LYS A N 1
ATOM 898 C CA . LYS A 1 108 ? 19.164 4.192 -26.411 1.00 46.19 108 LYS A CA 1
ATOM 899 C C . LYS A 1 108 ? 18.448 4.489 -27.719 1.00 46.19 108 LYS A C 1
ATOM 901 O O . LYS A 1 108 ? 17.354 5.087 -27.657 1.00 46.19 108 LYS A O 1
#

Sequence (108 aa):
MIEPQSIEGKTLGQRVRITLDDEKTYEGLTDNTFNSKTKKKLVLFLYDIDEEHNKLRSDKGINIFIPLKKVTQVETIRFSNPRWGSPLTNKFETVEEWRERMKKYIDK

Nearest PDB structures (foldseek):
  1y96-assembly2_D  TM=7.349E-01  e=5.495E-02  Homo sapiens
  4m75-assembly2_H  TM=5.949E-01  e=1.791E-02  Saccharomyces cerevisiae S288C
  4m75-assembly1_A  TM=4.363E-01  e=2.709E-03  Saccharomyces cerevisiae S288C
  2i02-assembly1_B  TM=3.293E-01  e=8.802E-01  Nostoc punctiforme PCC 73102

Radius of gyration: 15.43 Å; Cα contacts (8 Å, |Δi|>4): 179; chains: 1; bounding box: 42×25×40 Å

Foldseek 3Di:
DDDLVVCCVVQAQFWKWWAFQVRDIDTAHWHPPPPVVPARWTKGWDFCAPPVFLAGPDPDTDIDTHHPVGTPDMGGPFRHHNVVVDRTDNDPDDPVRVVVVCCVVPVD

Organism: Lactobacillus johnsonii (NCBI:txid33959)